Protein AF-W1YCS8-F1 (afdb_monomer)

Mean predicted aligned error: 4.53 Å

InterPro domains:
  IPR003673 CoA-transferase family III [PF02515] (3-79)
  IPR023606 CoA-transferase family III domain 1 superfamily [SSF89796] (5-80)
  IPR044855 CoA-transferase family III domain 3 superfamily [G3DSA:3.30.1540.10] (21-81)
  IPR050483 CoA-transferase III domain-contai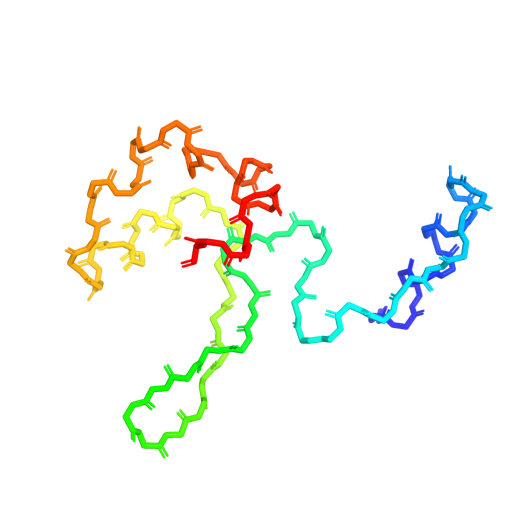ning protein [PTHR48207] (2-80)

pLDDT: mean 91.04, std 8.6, range [49.97, 97.88]

Nearest PDB structures (foldseek):
  4hl6-assembly3_E  TM=9.655E-01  e=1.195E-12  Escherichia coli K-12
  4ed9-assembly1_A-2  TM=8.687E-01  e=1.082E-07  Brucella suis 1330
  9br7-assembly1_A  TM=8.971E-01  e=1.119E-06  Homo sapiens
  9br6-assembly1_A  TM=9.008E-01  e=5.194E-06  Homo sapiens
  5yx6-assembly1_B  TM=8.592E-01  e=1.786E-02  Mycobacterium tuberculosis H37Rv

Radius of gyration: 14.16 Å; Cα contacts (8 Å, |Δ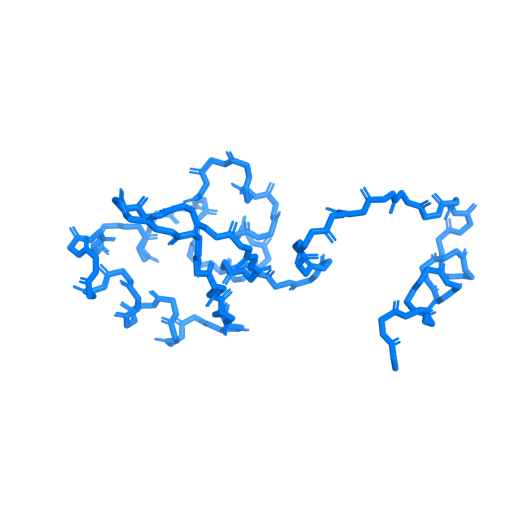i|>4): 99; chains: 1; bounding box: 32×25×37 Å

Foldseek 3Di:
DVVCVQVVCCVVPVDRDDDPAQCDQQFPPAGWDDDPPGIDTDHQRWLVSVCVVCVVVVNNVQCPPPQRVGGNSCSVVVVVD

Sequence (81 aa):
SFLEHGLMAYIATGKSPQRLGNRHPYMAPFDVFNTQDKPITICCGNDKLFSALCQALELTELVNDPRFSSNILRVQNQAIL

Structure (mmCIF, N/CA/C/O backbone):
data_AF-W1YCS8-F1
#
_entry.id   AF-W1YCS8-F1
#
loop_
_atom_site.group_PDB
_atom_site.id
_atom_site.type_symbol
_atom_site.label_atom_id
_atom_site.label_alt_id
_atom_site.label_comp_id
_atom_site.label_asym_id
_atom_site.label_entity_id
_atom_site.label_seq_id
_atom_site.pdbx_PDB_ins_code
_atom_site.Cartn_x
_atom_site.Cartn_y
_atom_site.Cartn_z
_atom_site.occupancy
_atom_site.B_iso_or_equiv
_atom_site.auth_seq_id
_atom_site.auth_comp_id
_atom_site.auth_asym_id
_atom_site.auth_atom_id
_atom_site.pdbx_PDB_model_num
ATOM 1 N N . SER A 1 1 ? -5.503 5.483 -20.010 1.00 49.97 1 SER A N 1
ATOM 2 C CA .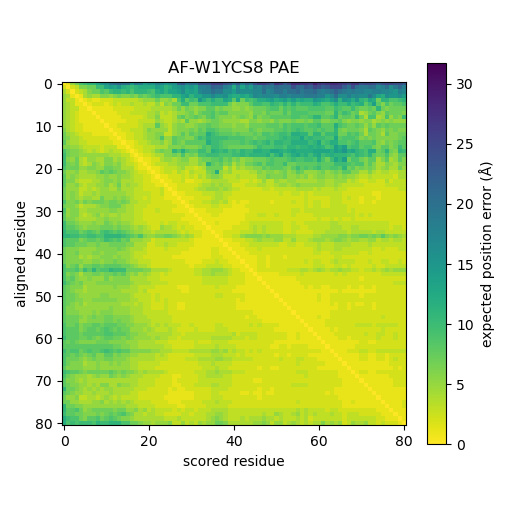 SER A 1 1 ? -5.779 4.036 -19.864 1.00 49.97 1 SER A CA 1
ATOM 3 C C . SER A 1 1 ? -4.585 3.362 -19.186 1.00 49.97 1 SER A C 1
ATOM 5 O O . SER A 1 1 ? -3.465 3.762 -19.476 1.00 49.97 1 SER A O 1
ATOM 7 N N . PHE A 1 2 ? -4.762 2.367 -18.298 1.00 57.84 2 PHE A N 1
ATOM 8 C CA . PHE A 1 2 ? -3.630 1.648 -17.660 1.00 57.84 2 PHE A CA 1
ATOM 9 C C . PHE A 1 2 ? -2.673 0.993 -18.675 1.00 57.84 2 PHE A C 1
ATOM 11 O O . PHE A 1 2 ? -1.516 0.733 -18.355 1.00 57.84 2 PHE A O 1
ATOM 18 N N . LEU A 1 3 ? -3.136 0.777 -19.911 1.00 62.12 3 LEU A N 1
ATOM 19 C CA . LEU A 1 3 ? -2.350 0.207 -21.003 1.00 62.12 3 LEU A CA 1
ATOM 20 C C . LEU A 1 3 ? -1.149 1.086 -21.403 1.00 62.12 3 LEU A C 1
ATOM 22 O O . LEU A 1 3 ? -0.097 0.571 -21.770 1.00 62.12 3 LEU A O 1
ATOM 26 N N . GLU A 1 4 ? -1.285 2.409 -21.298 1.00 76.31 4 GLU A N 1
ATOM 27 C CA . GLU A 1 4 ? -0.257 3.374 -21.720 1.00 76.31 4 GLU A CA 1
ATOM 28 C C . GLU A 1 4 ? 0.899 3.463 -20.718 1.00 76.31 4 GLU A C 1
ATOM 30 O O . GLU A 1 4 ? 2.026 3.805 -21.079 1.00 76.31 4 GLU A O 1
ATOM 35 N N . HIS A 1 5 ? 0.635 3.107 -19.457 1.00 80.19 5 HIS A N 1
ATOM 36 C CA . HIS A 1 5 ? 1.611 3.205 -18.381 1.00 80.19 5 HIS A CA 1
ATOM 37 C C . HIS A 1 5 ? 2.865 2.366 -18.658 1.00 80.19 5 HIS A C 1
ATOM 39 O O . HIS A 1 5 ? 3.978 2.824 -18.410 1.00 80.19 5 HIS A O 1
ATOM 45 N N . GLY A 1 6 ? 2.699 1.167 -19.228 1.00 80.44 6 GLY A N 1
ATOM 46 C CA . GLY A 1 6 ? 3.828 0.303 -19.575 1.00 80.44 6 GLY A CA 1
ATOM 47 C C . GLY A 1 6 ? 4.780 0.954 -20.583 1.00 80.44 6 GLY A C 1
ATOM 48 O O . GLY A 1 6 ? 5.997 0.881 -20.416 1.00 80.44 6 GLY A O 1
ATOM 49 N N . LEU A 1 7 ? 4.234 1.653 -21.584 1.00 87.56 7 LEU A N 1
ATOM 50 C CA . LEU A 1 7 ? 5.032 2.382 -22.567 1.00 87.56 7 LEU A CA 1
ATOM 51 C C . LEU A 1 7 ? 5.729 3.591 -21.931 1.00 87.56 7 LEU A C 1
ATOM 53 O O . LEU A 1 7 ? 6.926 3.778 -22.135 1.00 87.56 7 LEU A O 1
ATOM 57 N N . MET A 1 8 ? 5.014 4.376 -21.121 1.00 87.19 8 MET A N 1
ATOM 58 C CA . MET A 1 8 ? 5.594 5.528 -20.418 1.00 87.19 8 MET A CA 1
ATOM 59 C C . MET A 1 8 ? 6.745 5.112 -19.491 1.00 87.19 8 MET A C 1
ATOM 61 O O . MET A 1 8 ? 7.803 5.741 -19.503 1.00 87.19 8 MET A O 1
ATOM 65 N N . ALA A 1 9 ? 6.573 4.025 -18.733 1.00 85.38 9 ALA A N 1
ATOM 66 C CA . ALA A 1 9 ? 7.607 3.490 -17.850 1.00 85.38 9 ALA A CA 1
ATOM 67 C C . ALA A 1 9 ? 8.849 3.030 -18.631 1.00 85.38 9 ALA A C 1
ATOM 69 O O . ALA A 1 9 ? 9.975 3.325 -18.219 1.00 85.38 9 ALA A O 1
ATOM 70 N N . TYR A 1 10 ? 8.657 2.358 -19.772 1.00 88.38 10 TYR A N 1
ATOM 71 C CA . TYR A 1 10 ? 9.758 1.946 -20.643 1.00 88.38 10 TYR A CA 1
ATOM 72 C C . TYR A 1 10 ? 10.525 3.147 -21.198 1.00 88.38 10 TYR A C 1
ATOM 74 O O . TYR A 1 10 ? 11.744 3.202 -21.067 1.00 88.38 10 TYR A O 1
ATOM 82 N N . ILE A 1 11 ? 9.821 4.135 -21.755 1.00 91.25 11 ILE A N 1
ATOM 83 C CA . ILE A 1 11 ? 10.445 5.335 -22.328 1.00 91.25 11 ILE A CA 1
ATOM 84 C C . ILE A 1 11 ? 11.226 6.120 -21.267 1.00 91.25 11 ILE A C 1
ATOM 86 O O . ILE A 1 11 ? 12.327 6.587 -21.543 1.00 91.25 11 ILE A O 1
ATOM 90 N N . ALA A 1 12 ? 10.696 6.234 -20.047 1.00 89.75 12 ALA A N 1
ATOM 91 C CA . ALA A 1 12 ? 11.343 6.994 -18.980 1.00 89.75 12 ALA A CA 1
ATOM 92 C C . ALA A 1 12 ? 12.559 6.284 -18.356 1.00 89.75 12 ALA A C 1
ATOM 94 O O . ALA A 1 12 ? 13.473 6.950 -17.877 1.00 89.75 12 ALA A O 1
ATOM 95 N N . THR A 1 13 ? 12.568 4.946 -18.308 1.00 89.81 13 THR A N 1
ATOM 96 C CA . THR A 1 13 ? 13.561 4.183 -17.519 1.00 89.81 13 THR A CA 1
ATOM 97 C C . THR A 1 13 ? 14.454 3.254 -18.340 1.00 89.81 13 THR A C 1
ATOM 99 O O . THR A 1 13 ? 15.426 2.720 -17.805 1.00 89.81 13 THR A O 1
ATOM 102 N N . GLY A 1 14 ? 14.110 2.998 -19.605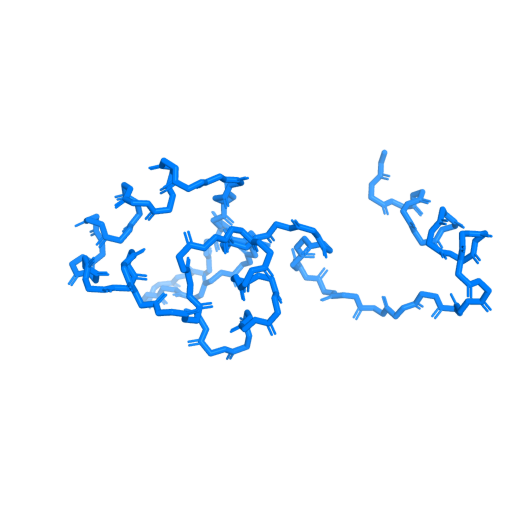 1.00 90.25 14 GLY A N 1
ATOM 103 C CA . GLY A 1 14 ? 14.739 1.984 -20.458 1.00 90.25 14 GLY A CA 1
ATOM 104 C C . GLY A 1 14 ? 14.457 0.535 -20.041 1.00 90.25 14 GLY A C 1
ATOM 105 O O . GLY A 1 14 ? 14.971 -0.393 -20.663 1.00 90.25 14 GLY A O 1
ATOM 106 N N . LYS A 1 15 ? 13.659 0.305 -18.989 1.00 85.94 15 LYS A N 1
ATOM 107 C CA . LYS A 1 15 ? 13.359 -1.034 -18.462 1.00 85.94 15 LYS A CA 1
ATOM 108 C C . LYS A 1 15 ? 11.999 -1.509 -18.951 1.00 85.94 15 LYS A C 1
ATOM 110 O O . LYS A 1 15 ? 11.006 -0.795 -18.828 1.00 85.94 15 LYS A O 1
ATOM 115 N N . SER A 1 16 ? 11.950 -2.731 -19.479 1.00 85.81 16 SER A N 1
ATOM 116 C CA . SER A 1 16 ? 10.690 -3.344 -19.908 1.00 85.81 16 SER A CA 1
ATOM 117 C C . SER A 1 16 ? 9.733 -3.497 -18.711 1.00 85.81 16 SER A C 1
ATOM 119 O O . SER A 1 16 ? 10.151 -4.025 -17.668 1.00 85.81 16 SER A O 1
ATOM 121 N N . PRO A 1 17 ? 8.476 -3.025 -18.819 1.00 80.31 17 PRO A N 1
ATOM 122 C CA . PRO A 1 17 ? 7.525 -3.036 -17.716 1.00 80.31 17 PRO A CA 1
ATOM 123 C C . PRO A 1 17 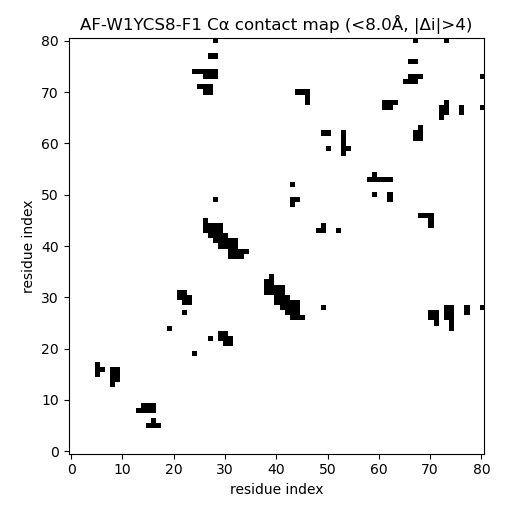? 7.179 -4.469 -17.306 1.00 80.31 17 PRO A C 1
ATOM 125 O O . PRO A 1 17 ? 7.039 -5.365 -18.135 1.00 80.31 17 PRO A O 1
ATOM 128 N N . GLN A 1 18 ? 7.015 -4.680 -16.003 1.00 80.38 18 GLN A N 1
ATOM 129 C CA . GLN A 1 18 ? 6.591 -5.965 -15.450 1.00 80.38 18 GLN A CA 1
ATOM 130 C C . GLN A 1 18 ? 5.071 -6.014 -15.299 1.00 80.38 18 GLN A C 1
ATOM 132 O O . GLN A 1 18 ? 4.408 -4.980 -15.189 1.00 80.38 18 GLN A O 1
ATOM 137 N N . ARG A 1 19 ? 4.505 -7.225 -15.248 1.00 82.81 19 ARG A N 1
ATOM 138 C CA . ARG A 1 19 ? 3.083 -7.399 -14.925 1.00 82.81 19 ARG A CA 1
ATOM 139 C C . ARG A 1 19 ? 2.877 -7.035 -13.456 1.00 82.81 19 ARG A C 1
ATOM 141 O O . ARG A 1 19 ? 3.353 -7.742 -12.575 1.00 82.81 19 ARG A O 1
ATOM 148 N N . LEU A 1 20 ? 2.186 -5.926 -13.204 1.00 81.25 20 LEU A N 1
ATOM 149 C CA . LEU A 1 20 ? 1.935 -5.448 -11.842 1.00 81.25 20 LEU A CA 1
ATOM 150 C C . LEU A 1 20 ? 0.793 -6.215 -11.161 1.00 81.25 20 LEU A C 1
ATOM 152 O O . LEU A 1 20 ? 0.801 -6.326 -9.943 1.00 81.25 20 LEU A O 1
ATOM 156 N N . GLY A 1 21 ? -0.133 -6.799 -11.927 1.00 86.12 21 GLY A N 1
ATOM 157 C CA . GLY A 1 21 ? -1.363 -7.377 -11.384 1.00 86.12 21 GLY A CA 1
ATOM 158 C C . GLY A 1 21 ? -2.423 -6.292 -11.202 1.00 86.12 21 GLY A C 1
ATOM 159 O O . GLY A 1 21 ? -2.549 -5.427 -12.067 1.00 86.12 21 GLY A O 1
ATOM 160 N N . ASN A 1 22 ? -3.170 -6.344 -10.100 1.00 85.44 22 ASN A N 1
ATOM 161 C CA . ASN A 1 22 ? -4.254 -5.398 -9.815 1.00 85.44 22 ASN A CA 1
ATOM 162 C C . ASN A 1 22 ? -3.785 -4.116 -9.099 1.00 85.44 22 ASN A C 1
ATOM 164 O O . ASN A 1 22 ? -4.524 -3.131 -9.063 1.00 85.44 22 ASN A O 1
ATOM 168 N N . ARG A 1 23 ? -2.552 -4.101 -8.580 1.00 87.31 23 ARG A N 1
ATOM 169 C CA . ARG A 1 23 ? -1.991 -2.963 -7.848 1.00 87.31 23 ARG A CA 1
ATOM 170 C C . ARG A 1 23 ? -1.691 -1.751 -8.721 1.00 87.31 23 ARG A C 1
ATOM 172 O O . ARG A 1 23 ? -1.257 -1.868 -9.872 1.00 87.31 23 ARG A O 1
ATOM 179 N N . HIS A 1 24 ? -1.778 -0.574 -8.113 1.00 87.25 24 HIS A N 1
ATOM 180 C CA . HIS A 1 24 ? -1.333 0.670 -8.729 1.00 87.25 24 HIS A CA 1
ATOM 181 C C . HIS A 1 24 ? 0.202 0.840 -8.636 1.00 87.25 24 HIS A C 1
ATOM 183 O O . HIS A 1 24 ? 0.788 0.596 -7.581 1.00 87.25 24 HIS A O 1
ATOM 189 N N . PRO A 1 25 ? 0.892 1.314 -9.694 1.00 85.38 25 PRO A N 1
ATOM 190 C CA . PRO A 1 25 ? 2.354 1.485 -9.692 1.00 85.38 25 PRO A CA 1
ATOM 191 C C . PRO A 1 25 ? 2.869 2.541 -8.703 1.00 85.38 25 PRO A C 1
ATOM 193 O O . PRO A 1 25 ? 4.013 2.461 -8.265 1.00 85.38 25 PRO A O 1
ATOM 196 N N . TYR A 1 26 ? 2.041 3.537 -8.374 1.00 89.56 26 TYR A N 1
ATOM 197 C CA . TYR A 1 26 ? 2.458 4.735 -7.629 1.00 89.56 26 T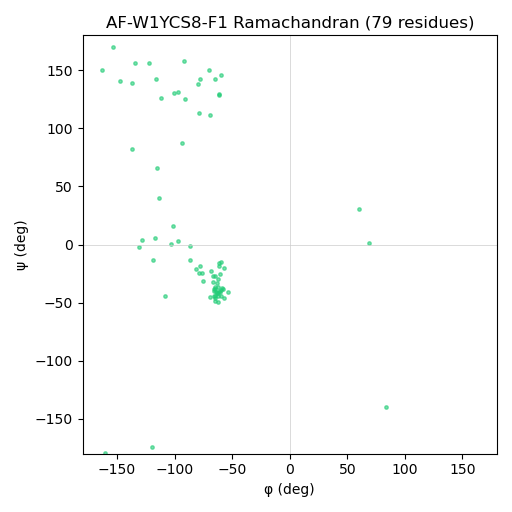YR A CA 1
ATOM 198 C C . TYR A 1 26 ? 1.601 5.065 -6.406 1.00 89.56 26 TYR A C 1
ATOM 200 O O . TYR A 1 26 ? 1.801 6.111 -5.792 1.00 89.56 26 TYR A O 1
ATOM 208 N N . MET A 1 27 ? 0.622 4.226 -6.066 1.00 93.19 27 MET A N 1
ATOM 209 C CA . MET A 1 27 ? -0.264 4.473 -4.926 1.00 93.19 27 MET A CA 1
ATOM 210 C C . MET A 1 27 ? -0.478 3.192 -4.137 1.00 93.19 27 MET A C 1
ATOM 212 O O . MET A 1 27 ? -0.658 2.135 -4.734 1.00 93.19 27 MET A O 1
ATOM 216 N N . ALA A 1 28 ? -0.467 3.300 -2.812 1.00 94.19 28 ALA A N 1
ATOM 217 C CA . ALA A 1 28 ? -0.747 2.186 -1.918 1.00 94.19 28 ALA A CA 1
ATOM 218 C C . ALA A 1 28 ? -1.435 2.675 -0.627 1.00 94.19 28 ALA A C 1
ATOM 220 O O . ALA A 1 28 ? -1.033 3.720 -0.098 1.00 94.19 28 ALA A O 1
ATOM 221 N N . PRO A 1 29 ? -2.427 1.936 -0.088 1.00 92.44 29 PRO A N 1
ATOM 222 C CA . PRO A 1 29 ? -2.993 0.687 -0.616 1.00 92.44 29 PRO A CA 1
ATOM 223 C C . PRO A 1 29 ? -3.990 0.940 -1.766 1.00 92.44 29 PRO A C 1
ATOM 225 O O . PRO A 1 29 ? -5.054 1.528 -1.579 1.00 92.44 29 PRO A O 1
ATOM 228 N N . PHE A 1 30 ? -3.632 0.506 -2.976 1.00 94.88 30 PHE A N 1
ATOM 229 C CA . PHE A 1 30 ? -4.455 0.626 -4.181 1.00 94.88 30 PHE A CA 1
ATOM 230 C C . PHE A 1 30 ? -4.370 -0.695 -4.949 1.00 94.88 30 PHE A C 1
ATOM 232 O O . PHE A 1 30 ? -3.541 -0.837 -5.847 1.00 94.88 30 PHE A O 1
ATOM 239 N N . ASP A 1 31 ? -5.173 -1.671 -4.532 1.00 94.69 31 ASP A N 1
ATOM 240 C CA . ASP A 1 31 ? -5.134 -3.056 -5.016 1.00 94.69 31 ASP A CA 1
ATOM 241 C C . ASP A 1 31 ? -6.462 -3.785 -4.714 1.00 94.69 31 ASP A C 1
ATOM 243 O O . ASP A 1 31 ? -7.406 -3.214 -4.152 1.00 94.69 31 ASP A O 1
ATOM 247 N N . VAL A 1 32 ? -6.535 -5.057 -5.096 1.00 94.75 32 VAL A N 1
ATOM 248 C CA . VAL A 1 32 ? -7.589 -5.998 -4.722 1.00 94.75 32 VAL A CA 1
ATOM 249 C C . VAL A 1 32 ? -7.188 -6.741 -3.448 1.00 94.75 32 VAL A C 1
ATOM 251 O O . VAL A 1 32 ? -6.153 -7.400 -3.402 1.00 94.75 32 VAL A O 1
ATOM 254 N N . PHE A 1 33 ? -8.050 -6.678 -2.436 1.00 94.50 33 PHE A N 1
ATOM 255 C CA . PHE A 1 33 ? -7.865 -7.285 -1.121 1.00 94.50 33 PHE A CA 1
ATOM 256 C C . PHE A 1 33 ? -8.930 -8.355 -0.874 1.00 94.50 33 PHE A C 1
ATOM 258 O O . PHE A 1 33 ? -10.094 -8.193 -1.245 1.00 94.50 33 PHE A O 1
ATOM 265 N N . ASN A 1 34 ? -8.540 -9.452 -0.228 1.00 96.25 34 ASN A N 1
ATOM 266 C CA . ASN A 1 34 ? -9.473 -10.507 0.159 1.00 96.25 34 ASN A CA 1
ATOM 267 C C . ASN A 1 34 ? -10.269 -10.096 1.404 1.00 96.25 34 ASN A C 1
ATOM 269 O O . ASN A 1 34 ? -9.721 -9.501 2.329 1.00 96.25 34 ASN A O 1
ATOM 273 N N . THR A 1 35 ? -11.547 -10.467 1.449 1.00 96.44 35 THR A N 1
ATOM 274 C CA . THR A 1 35 ? -12.388 -10.402 2.653 1.00 96.44 35 THR A CA 1
ATOM 275 C C . THR A 1 35 ? -12.876 -11.808 3.006 1.00 96.44 35 THR A C 1
ATOM 277 O O . THR A 1 35 ? -12.472 -12.791 2.383 1.00 96.44 35 THR A O 1
ATOM 280 N N . GLN A 1 36 ? -13.753 -11.916 4.006 1.00 97.44 36 GLN A N 1
ATOM 281 C CA . GLN A 1 36 ? -14.356 -13.186 4.405 1.00 97.44 36 GLN A CA 1
ATOM 282 C C . GLN A 1 36 ? -15.122 -13.883 3.265 1.00 97.44 36 GLN A C 1
ATOM 284 O O . GLN A 1 36 ? -15.087 -15.107 3.178 1.00 97.44 36 GLN A O 1
ATOM 289 N N . ASP A 1 37 ? -15.834 -13.128 2.426 1.00 95.00 37 ASP A N 1
ATOM 290 C CA . ASP A 1 37 ? -16.788 -13.659 1.446 1.00 95.00 37 ASP A CA 1
ATOM 291 C C . ASP A 1 37 ? -16.289 -13.558 -0.003 1.00 95.00 37 ASP A C 1
ATOM 293 O O . ASP A 1 37 ? -16.443 -14.501 -0.780 1.00 95.00 37 ASP A O 1
ATOM 297 N N . LYS A 1 38 ? -15.708 -12.418 -0.390 1.00 96.69 38 LYS A N 1
ATOM 298 C CA . LYS A 1 38 ? -15.254 -12.154 -1.765 1.00 96.69 38 LYS A CA 1
ATOM 299 C C . LYS A 1 38 ? -14.284 -10.976 -1.825 1.00 96.69 38 LYS A C 1
ATOM 301 O O . LYS A 1 38 ? -14.424 -10.025 -1.068 1.00 96.69 38 LYS A O 1
ATOM 306 N N . PRO A 1 39 ? -13.349 -10.961 -2.783 1.00 96.62 39 PRO A N 1
ATOM 307 C CA . PRO A 1 39 ? -12.410 -9.857 -2.909 1.00 96.62 39 PRO A CA 1
ATOM 308 C C . PRO A 1 39 ? -13.110 -8.512 -3.142 1.00 96.62 39 PRO A C 1
ATOM 310 O O . PRO A 1 39 ? -14.121 -8.422 -3.845 1.00 96.62 39 PRO A O 1
ATOM 313 N N . ILE A 1 40 ? -12.518 -7.457 -2.589 1.00 96.06 40 ILE A N 1
ATOM 314 C CA . ILE A 1 40 ? -12.900 -6.063 -2.820 1.00 96.06 40 ILE A CA 1
ATOM 315 C C . ILE A 1 40 ? -11.702 -5.283 -3.353 1.00 96.06 40 ILE A C 1
ATOM 317 O O . ILE A 1 40 ? -10.554 -5.647 -3.125 1.00 96.06 40 ILE A O 1
ATOM 321 N N . THR A 1 41 ? -11.954 -4.188 -4.062 1.00 95.88 41 THR A N 1
ATOM 322 C CA . THR A 1 41 ? -10.892 -3.248 -4.448 1.00 95.88 41 THR A CA 1
ATOM 323 C C . THR A 1 41 ? -10.864 -2.090 -3.463 1.00 95.88 41 THR A C 1
ATOM 325 O O . THR A 1 41 ? -11.905 -1.489 -3.194 1.00 95.88 41 THR A O 1
ATOM 328 N N . ILE A 1 42 ? -9.680 -1.756 -2.957 1.00 95.75 42 ILE A N 1
ATOM 329 C CA . ILE A 1 42 ? -9.454 -0.549 -2.158 1.00 95.75 42 ILE A CA 1
ATOM 330 C C . ILE A 1 42 ? -8.584 0.386 -2.990 1.00 95.75 42 ILE A C 1
ATOM 332 O O . ILE A 1 42 ? -7.520 -0.011 -3.447 1.00 95.75 42 ILE A O 1
ATOM 336 N N . CYS A 1 43 ? -9.038 1.626 -3.176 1.00 94.56 43 CYS A N 1
ATOM 337 C CA . CYS A 1 43 ? -8.362 2.656 -3.971 1.00 94.56 43 CYS A CA 1
ATOM 338 C C . CYS A 1 43 ? -7.930 3.829 -3.077 1.00 94.56 43 CYS A C 1
ATOM 340 O O . CYS A 1 43 ? -8.460 4.939 -3.178 1.00 94.56 43 CYS A O 1
ATOM 342 N N . CYS A 1 44 ? -6.994 3.591 -2.160 1.00 94.81 44 CYS A N 1
ATOM 343 C CA . CYS A 1 44 ? -6.582 4.572 -1.161 1.00 94.81 44 CYS A CA 1
ATOM 344 C C . CYS A 1 44 ? -5.365 5.388 -1.635 1.00 94.81 44 CYS A C 1
ATOM 346 O O . CYS A 1 44 ? -4.214 5.045 -1.376 1.00 94.81 44 CYS A O 1
ATOM 348 N N . GLY A 1 45 ? -5.624 6.485 -2.354 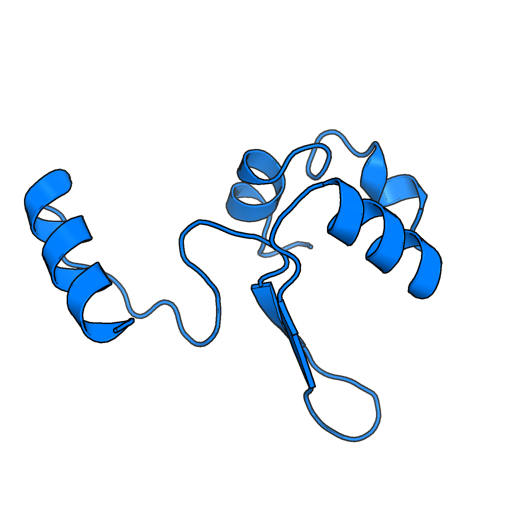1.00 89.50 45 GLY A N 1
ATOM 349 C CA . GLY A 1 45 ? -4.586 7.233 -3.082 1.00 89.50 45 GLY A CA 1
ATOM 350 C C . GLY A 1 45 ? -3.809 8.309 -2.311 1.00 89.50 45 GLY A C 1
ATOM 351 O O . GLY A 1 45 ? -2.955 8.961 -2.904 1.00 89.50 45 GLY A O 1
ATOM 352 N N . ASN A 1 46 ? -4.104 8.566 -1.031 1.00 93.75 46 ASN A N 1
ATOM 353 C CA . ASN A 1 46 ? -3.415 9.605 -0.248 1.00 93.75 46 ASN A CA 1
ATOM 354 C C . ASN A 1 46 ? -3.429 9.321 1.264 1.00 93.75 46 ASN A C 1
ATOM 356 O O . ASN A 1 46 ? -4.137 8.432 1.731 1.00 93.75 46 ASN A O 1
ATOM 360 N N . ASP A 1 47 ? -2.654 10.098 2.027 1.00 95.06 47 ASP A N 1
ATOM 361 C CA . ASP A 1 47 ? -2.453 9.886 3.469 1.00 95.06 47 ASP A CA 1
ATOM 362 C C . ASP A 1 47 ? -3.723 10.125 4.302 1.00 95.06 47 ASP A C 1
ATOM 364 O O . ASP A 1 47 ? -3.959 9.423 5.282 1.00 95.06 47 ASP A O 1
ATOM 368 N N . LYS A 1 48 ? -4.599 11.051 3.881 1.00 96.31 48 LYS A N 1
ATOM 369 C CA . LYS A 1 48 ? -5.892 11.280 4.547 1.00 96.31 48 LYS A CA 1
ATOM 370 C C . LYS A 1 48 ? -6.801 10.057 4.419 1.00 96.31 48 LYS A C 1
ATOM 372 O O . LYS A 1 48 ? -7.410 9.637 5.399 1.00 96.31 48 LYS A O 1
ATOM 377 N N . LEU A 1 49 ? -6.898 9.494 3.213 1.00 97.06 49 LEU A N 1
ATOM 378 C CA . LEU A 1 49 ? -7.657 8.267 2.978 1.00 97.06 49 LEU A CA 1
ATOM 379 C C . LEU A 1 49 ? -7.029 7.087 3.721 1.00 97.06 49 LEU A C 1
ATOM 381 O O . LEU A 1 49 ? -7.764 6.266 4.255 1.00 97.06 49 LEU A O 1
ATOM 385 N N . PHE A 1 50 ? -5.695 7.030 3.804 1.00 97.31 50 PHE A N 1
ATOM 386 C CA . PHE A 1 50 ? -5.001 5.956 4.512 1.00 97.31 50 PHE A CA 1
ATOM 387 C C . PHE A 1 50 ? -5.301 6.002 6.008 1.00 97.31 50 PHE A C 1
ATOM 389 O O . PHE A 1 50 ? -5.665 4.990 6.591 1.00 97.31 50 PHE A O 1
ATOM 396 N N . SER A 1 51 ? -5.259 7.193 6.604 1.00 97.12 51 SER A N 1
ATOM 397 C CA . SER A 1 51 ? -5.666 7.405 7.992 1.00 97.12 51 SER A CA 1
ATOM 398 C C . SER A 1 51 ? -7.111 6.960 8.251 1.00 97.12 51 SER A C 1
ATOM 400 O O . SER A 1 51 ? -7.361 6.215 9.198 1.00 97.12 51 SER A O 1
ATOM 402 N N . ALA A 1 52 ? -8.048 7.333 7.373 1.00 97.81 52 ALA A N 1
ATOM 403 C CA . ALA A 1 52 ? -9.445 6.911 7.480 1.00 97.81 52 ALA A CA 1
ATOM 404 C C . ALA A 1 52 ? -9.625 5.390 7.312 1.00 97.81 52 ALA A C 1
ATOM 406 O O . ALA A 1 52 ? -10.429 4.786 8.020 1.00 97.81 52 ALA A O 1
ATOM 407 N N . LEU A 1 53 ? -8.867 4.764 6.407 1.00 97.38 53 LEU A N 1
ATOM 408 C CA . LEU A 1 53 ? -8.876 3.316 6.208 1.00 97.38 53 LEU A CA 1
ATOM 409 C C . LEU A 1 53 ? -8.348 2.586 7.446 1.00 97.38 53 LEU A C 1
ATOM 411 O O . LEU A 1 53 ? -9.010 1.683 7.945 1.00 97.38 53 LEU A O 1
ATOM 415 N N . CYS A 1 54 ? -7.199 3.009 7.974 1.00 97.50 54 CYS A N 1
ATOM 416 C CA . CYS A 1 54 ? -6.631 2.454 9.199 1.00 97.50 54 CYS A CA 1
ATOM 417 C C . CYS A 1 54 ? -7.592 2.598 10.381 1.00 97.50 54 CYS A C 1
ATOM 419 O O . CYS A 1 54 ? -7.711 1.680 11.180 1.00 97.50 54 CYS A O 1
ATOM 421 N N . GLN A 1 55 ? -8.323 3.710 10.476 1.00 97.88 55 GLN A N 1
ATOM 422 C CA . GLN A 1 55 ? -9.356 3.874 11.496 1.00 97.88 55 GLN A CA 1
ATOM 423 C C . GLN A 1 55 ? -10.518 2.884 11.313 1.00 97.88 55 GLN A C 1
ATOM 425 O O . GLN A 1 55 ? -10.955 2.284 12.289 1.00 97.88 55 GLN A O 1
ATOM 430 N N . ALA A 1 56 ? -11.008 2.695 10.085 1.00 97.69 56 ALA A N 1
ATOM 431 C CA . ALA A 1 56 ? -12.104 1.766 9.797 1.00 97.69 56 ALA A CA 1
ATOM 432 C C . ALA A 1 56 ? -11.727 0.290 10.017 1.00 97.69 56 ALA A C 1
ATOM 434 O O . ALA A 1 56 ? -12.602 -0.526 10.292 1.00 97.69 56 ALA A O 1
ATOM 435 N N . LEU A 1 57 ? -10.440 -0.041 9.880 1.00 96.62 57 LEU A N 1
ATOM 436 C CA . LEU A 1 57 ? -9.892 -1.385 10.079 1.00 96.62 57 LEU A CA 1
ATOM 437 C C . LEU A 1 57 ? -9.293 -1.603 11.477 1.00 96.62 57 LEU A C 1
ATOM 439 O O . LEU A 1 57 ? -8.740 -2.668 11.721 1.00 96.62 57 LEU A O 1
ATOM 443 N N . GLU A 1 58 ? -9.380 -0.613 12.371 1.00 97.62 58 GLU A N 1
ATOM 444 C CA . GLU A 1 58 ? -8.802 -0.657 13.725 1.00 97.62 58 GLU A CA 1
ATOM 445 C C . GLU A 1 58 ? -7.267 -0.846 13.755 1.00 97.62 58 GLU A C 1
ATOM 447 O O . GLU A 1 58 ? -6.713 -1.381 14.707 1.00 97.62 58 GLU A O 1
ATOM 452 N N . LEU A 1 59 ? -6.568 -0.342 12.731 1.00 96.81 59 LEU A N 1
ATOM 453 C CA . LEU A 1 59 ? -5.109 -0.408 12.533 1.00 96.81 59 LEU A CA 1
ATOM 454 C C . LEU A 1 59 ? -4.451 0.981 12.610 1.00 96.81 59 LEU A C 1
ATOM 456 O O . LEU A 1 59 ? -3.598 1.355 11.796 1.00 96.81 59 LEU A O 1
ATOM 460 N N . THR A 1 60 ? -4.909 1.818 13.541 1.00 96.62 60 THR A N 1
ATOM 461 C CA . THR A 1 60 ? -4.513 3.239 13.630 1.00 96.62 60 THR A CA 1
ATOM 462 C C . THR A 1 60 ? -3.012 3.461 13.851 1.00 96.62 60 THR A C 1
ATOM 464 O O . THR A 1 60 ? -2.472 4.485 13.427 1.00 96.62 60 THR A O 1
ATOM 467 N N . GLU A 1 61 ? -2.312 2.495 14.438 1.00 95.88 61 GLU A N 1
ATOM 468 C CA . GLU A 1 61 ? -0.864 2.496 14.637 1.00 95.88 61 GLU A CA 1
ATOM 469 C C . GLU A 1 61 ? -0.079 2.528 13.318 1.00 95.88 61 GLU A C 1
ATOM 471 O O . GLU A 1 61 ? 0.994 3.133 13.257 1.00 95.88 61 GLU A O 1
ATOM 476 N N . LEU A 1 62 ? -0.638 1.970 12.236 1.00 95.88 62 LEU A N 1
ATOM 477 C CA . LEU A 1 62 ? 0.021 1.936 10.929 1.00 95.88 62 LEU A CA 1
ATOM 478 C C . LEU A 1 62 ? 0.145 3.325 10.300 1.00 95.88 62 LEU A C 1
ATOM 480 O O . LEU A 1 62 ? 1.023 3.544 9.472 1.00 95.88 62 LEU A O 1
ATOM 484 N N . VAL A 1 63 ? -0.692 4.284 10.703 1.00 95.75 63 VAL A N 1
ATOM 485 C CA . VAL A 1 63 ? -0.649 5.658 10.176 1.00 95.75 63 VAL A CA 1
ATOM 486 C C . VAL A 1 63 ? 0.688 6.333 10.488 1.00 95.75 63 VAL A C 1
ATOM 488 O O . VAL A 1 63 ? 1.213 7.067 9.654 1.00 95.75 63 VAL A O 1
ATOM 491 N N . ASN A 1 64 ? 1.253 6.059 11.667 1.00 93.75 64 ASN A N 1
ATOM 492 C CA . ASN A 1 64 ? 2.520 6.639 12.119 1.00 93.75 64 ASN A CA 1
ATOM 493 C C . ASN A 1 64 ? 3.699 5.664 12.019 1.00 93.75 64 ASN A C 1
ATOM 495 O O . ASN A 1 64 ? 4.822 6.030 12.369 1.00 93.75 64 ASN A O 1
ATOM 499 N N . ASP A 1 65 ? 3.472 4.438 11.545 1.00 96.8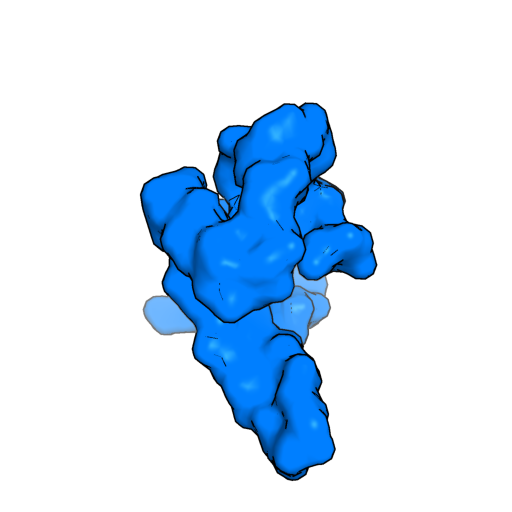8 65 ASP A N 1
ATOM 500 C CA . ASP A 1 65 ? 4.550 3.484 11.321 1.00 96.88 65 ASP A CA 1
ATOM 501 C C . ASP A 1 65 ? 5.524 4.055 10.270 1.00 96.88 65 ASP A C 1
ATOM 503 O O . ASP A 1 65 ? 5.092 4.483 9.190 1.00 96.88 65 ASP A O 1
ATOM 507 N N . PRO A 1 66 ? 6.844 4.066 10.537 1.00 96.06 66 PRO A N 1
ATOM 508 C CA . PRO A 1 66 ? 7.834 4.611 9.609 1.00 96.06 66 PRO A CA 1
ATOM 509 C C . PRO A 1 66 ? 7.849 3.903 8.247 1.00 96.06 66 PRO A C 1
ATOM 511 O O . PRO A 1 66 ? 8.406 4.439 7.292 1.00 96.06 66 PRO A O 1
ATOM 514 N N . ARG A 1 67 ? 7.237 2.721 8.124 1.00 95.94 67 ARG A N 1
ATOM 515 C CA . ARG A 1 67 ? 7.077 1.990 6.861 1.00 95.94 67 ARG A CA 1
ATOM 516 C C . ARG A 1 67 ? 5.896 2.491 6.028 1.00 95.94 67 ARG A C 1
ATOM 518 O O . ARG A 1 67 ? 5.889 2.257 4.820 1.00 95.94 67 ARG A O 1
ATOM 525 N N . PHE A 1 68 ? 4.913 3.167 6.629 1.00 97.00 68 PHE A N 1
ATOM 526 C CA . PHE A 1 68 ? 3.623 3.471 5.988 1.00 97.00 68 PHE A CA 1
ATOM 527 C C . PHE A 1 68 ? 3.175 4.938 6.095 1.00 97.00 68 PHE A C 1
ATOM 529 O O . PHE A 1 68 ? 2.161 5.325 5.505 1.00 97.00 68 PHE A O 1
ATOM 536 N N . SER A 1 69 ? 3.951 5.776 6.780 1.00 94.25 69 SER A N 1
ATOM 537 C CA . SER A 1 69 ? 3.625 7.180 7.061 1.00 94.25 69 SER A CA 1
ATOM 538 C C . SER A 1 69 ? 3.453 8.079 5.828 1.00 94.25 69 SER A C 1
ATOM 540 O O . SER A 1 69 ? 2.829 9.131 5.923 1.00 94.25 69 SER A O 1
ATOM 542 N N . SER A 1 70 ? 3.956 7.677 4.655 1.00 95.12 70 SER A N 1
ATOM 543 C CA . SER A 1 70 ? 3.717 8.376 3.385 1.00 95.12 70 SER A CA 1
ATOM 544 C C . SER A 1 70 ? 3.354 7.408 2.265 1.00 95.12 70 SER A C 1
ATOM 546 O O . SER A 1 70 ? 3.748 6.241 2.285 1.00 95.12 70 SER A O 1
ATOM 548 N N . ASN A 1 71 ? 2.657 7.898 1.238 1.00 94.81 71 ASN A N 1
ATOM 549 C CA . ASN A 1 71 ? 2.313 7.090 0.065 1.00 94.81 71 ASN A CA 1
ATOM 550 C C . ASN A 1 71 ? 3.531 6.409 -0.582 1.00 94.81 71 ASN A C 1
ATOM 552 O O . ASN A 1 71 ? 3.451 5.244 -0.953 1.00 94.81 71 ASN A O 1
ATOM 556 N N . ILE A 1 72 ? 4.664 7.109 -0.695 1.00 95.56 72 ILE A N 1
ATOM 557 C CA . ILE A 1 72 ? 5.883 6.550 -1.302 1.00 95.56 72 ILE A CA 1
ATOM 558 C C . ILE A 1 72 ? 6.382 5.356 -0.479 1.00 95.56 72 ILE A C 1
ATOM 560 O O . ILE A 1 72 ? 6.691 4.305 -1.039 1.00 95.56 72 ILE A O 1
ATOM 564 N N . LEU A 1 73 ? 6.395 5.497 0.850 1.00 96.00 73 LEU A N 1
ATOM 565 C CA . LEU A 1 73 ? 6.792 4.426 1.765 1.00 96.00 73 LEU A CA 1
ATOM 566 C C . LEU A 1 73 ? 5.808 3.252 1.707 1.00 96.00 73 LEU A C 1
ATOM 568 O O . LEU A 1 73 ? 6.236 2.102 1.652 1.00 96.00 73 LEU A O 1
ATOM 572 N N . ARG A 1 74 ? 4.501 3.521 1.607 1.00 96.69 74 ARG A N 1
ATOM 573 C CA . ARG A 1 74 ? 3.489 2.472 1.410 1.00 96.69 74 ARG A CA 1
ATOM 574 C C . ARG A 1 74 ? 3.676 1.728 0.097 1.00 96.69 74 ARG A C 1
ATOM 576 O O . ARG A 1 74 ? 3.583 0.5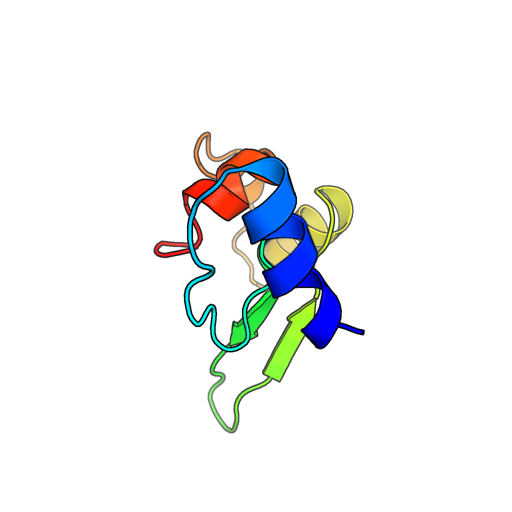11 0.094 1.00 96.69 74 ARG A O 1
ATOM 583 N N . VAL A 1 75 ? 3.986 2.420 -0.999 1.00 95.12 75 VAL A N 1
ATOM 584 C CA . VAL A 1 75 ? 4.277 1.779 -2.294 1.00 95.12 75 VAL A CA 1
ATOM 585 C C . VAL A 1 75 ? 5.533 0.914 -2.198 1.00 95.12 75 VAL A C 1
ATOM 587 O O . VAL A 1 75 ? 5.552 -0.198 -2.718 1.00 95.12 75 VAL A O 1
ATOM 590 N N . GLN A 1 76 ? 6.570 1.384 -1.504 1.00 95.12 76 GLN A N 1
ATOM 591 C CA . GLN A 1 76 ? 7.794 0.611 -1.289 1.00 95.12 76 GLN A CA 1
ATOM 592 C C . GLN A 1 76 ? 7.550 -0.640 -0.429 1.00 95.12 76 GLN A C 1
ATOM 594 O O . GLN A 1 76 ? 8.111 -1.697 -0.712 1.00 95.12 76 GLN A O 1
ATOM 599 N N . ASN A 1 77 ? 6.696 -0.531 0.590 1.00 95.12 77 ASN A N 1
ATOM 600 C CA . ASN A 1 77 ? 6.411 -1.587 1.562 1.00 95.12 77 ASN A CA 1
ATOM 601 C C . ASN A 1 77 ? 5.086 -2.325 1.294 1.00 95.12 77 ASN A C 1
ATOM 603 O O . ASN A 1 77 ? 4.604 -3.058 2.149 1.00 95.12 77 ASN A O 1
ATOM 607 N N . GLN A 1 78 ? 4.507 -2.187 0.101 1.00 91.56 78 GLN A N 1
ATOM 608 C CA . GLN A 1 78 ? 3.162 -2.680 -0.232 1.00 91.56 78 GLN A CA 1
ATOM 609 C C . GLN A 1 78 ? 2.971 -4.200 -0.117 1.00 91.56 78 GLN A C 1
ATOM 611 O O . GLN A 1 78 ? 1.851 -4.676 -0.141 1.00 91.56 78 GLN A O 1
ATOM 616 N N . ALA A 1 79 ? 4.052 -4.982 -0.046 1.00 91.06 79 ALA A N 1
ATOM 617 C CA . ALA A 1 79 ? 3.966 -6.432 0.147 1.00 91.06 79 ALA A CA 1
ATOM 618 C C . ALA A 1 79 ? 3.670 -6.838 1.604 1.00 91.06 79 ALA A C 1
ATOM 620 O O . ALA A 1 79 ? 3.295 -7.981 1.847 1.00 91.06 79 ALA A O 1
ATOM 621 N N . ILE A 1 80 ? 3.891 -5.928 2.557 1.00 92.62 80 ILE A N 1
ATOM 622 C CA . ILE A 1 80 ? 3.675 -6.142 3.997 1.00 92.62 80 ILE A CA 1
ATOM 623 C C . ILE A 1 80 ? 2.592 -5.215 4.572 1.00 92.62 80 ILE A C 1
ATOM 625 O O . ILE A 1 80 ? 2.439 -5.157 5.791 1.00 92.62 80 ILE A O 1
ATOM 629 N N . LEU A 1 81 ? 1.929 -4.447 3.703 1.00 83.81 81 LEU A N 1
ATOM 630 C CA . LEU A 1 81 ? 0.813 -3.560 4.018 1.00 83.81 81 LEU A CA 1
ATOM 631 C C . LEU A 1 81 ? -0.496 -4.265 3.668 1.00 83.81 81 LEU A C 1
ATOM 633 O O . LEU A 1 81 ? -1.419 -4.207 4.504 1.00 83.81 81 LEU A O 1
#

Secondary structure (DSSP, 8-state):
-HHHHHHHHHHHHSSPPP--TTS-SS-TTEEEE--SSS-EEEE--SHHHHHHHHHHTT-GGGGT-TTTSSHHHHHHTTT--

Organism: NCBI:txid408170

Solvent-accessible surface area (backbone atoms only — not comparable to full-atom values): 4862 Å² total; per-residue (Å²): 113,81,78,54,50,45,56,54,48,23,75,76,67,76,45,82,64,74,92,71,77,74,44,49,97,81,30,28,63,24,32,71,43,82,56,97,87,56,73,45,77,44,80,27,77,43,61,72,51,44,46,53,48,24,54,76,68,74,40,56,69,49,48,72,30,89,58,41,54,40,41,69,39,19,46,74,41,52,93,82,107